Protein AF-A0A0A1FJL4-F1 (afdb_monomer)

Solvent-accessible surface area (backbone atoms only — not comparable to full-atom values): 3789 Å² total; per-residue (Å²): 79,41,67,40,78,43,74,46,93,44,59,43,45,99,83,64,80,45,68,32,38,80,29,39,25,76,33,44,49,83,100,43,65,57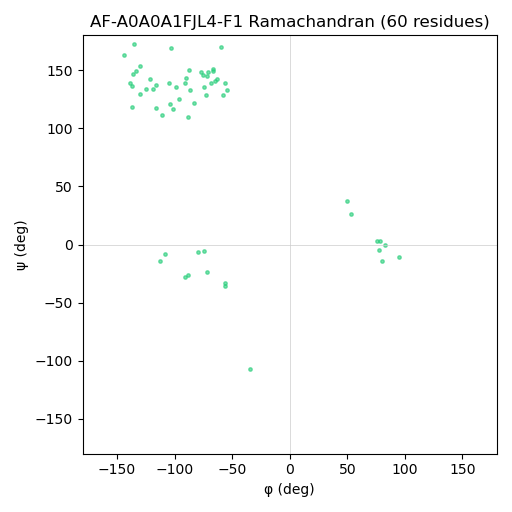,97,90,30,32,36,55,49,60,64,26,35,28,75,63,65,50,60,42,86,65,86,58,92,95,68,80,89,130

Organism: NCBI:txid279058

Radius of gyration: 12.73 Å; Cα contacts (8 Å, |Δi|>4): 113; chains: 1; bounding box: 33×24×29 Å

Nearest PDB structures (foldseek):
  6p20-assembly1_D  TM=8.846E-01  e=9.991E-01  Phikzvirus phiKZ
  4jiv-assembly1_D  TM=7.482E-01  e=4.539E-01  Vibrio cholerae O1 biovar El Tor str. N16961
  4jiw-assembly3_L  TM=6.582E-01  e=2.682E-01  Escherichia coli CFT073
  4ku0-assembly1_D  TM=7.435E-01  e=3.975E+00  Tequatrovirus T4

pLDDT: mean 89.02, std 8.84, range [68.31, 98.0]

Foldseek 3Di:
DFQDKDADPDQAPPVSPFGRGIWTQHDADPPDDDPNHHHADFQGATPRRDTDHDDDPPDDDD

Mean predicted aligned error: 4.65 Å

InterPro domains:
  IPR008727 PAAR motif [PF05488] (2-54)

Sequence (62 aa):
MVDDLVSCPLFYDEARTKPHGINRIIEGIEGYTDNGRKMVVNGCHSECGCVVISQSPGMTIA

Structure (mmCIF, N/CA/C/O backbone):
data_AF-A0A0A1FJL4-F1
#
_entry.id   AF-A0A0A1FJL4-F1
#
loop_
_atom_site.group_PDB
_atom_site.id
_atom_site.type_symbol
_atom_site.label_atom_id
_atom_site.label_alt_id
_atom_site.label_comp_id
_atom_site.label_asym_id
_atom_site.label_entity_id
_atom_site.label_seq_id
_atom_site.pdbx_PDB_ins_code
_atom_site.Cartn_x
_atom_site.Cartn_y
_atom_site.Cartn_z
_atom_site.occupancy
_atom_site.B_iso_or_equiv
_atom_site.auth_seq_id
_atom_site.auth_comp_id
_atom_site.auth_asym_id
_atom_site.auth_atom_id
_atom_site.pdbx_PDB_model_num
ATOM 1 N N . MET A 1 1 ? -7.970 -2.112 0.026 1.00 96.00 1 MET A N 1
ATOM 2 C CA . MET A 1 1 ? -7.875 -3.105 1.118 1.00 96.00 1 MET A CA 1
ATOM 3 C C . MET A 1 1 ? -6.597 -3.914 0.951 1.00 96.00 1 MET A C 1
ATOM 5 O O . MET A 1 1 ? -6.080 -3.977 -0.161 1.00 96.00 1 MET A O 1
ATOM 9 N N . VAL A 1 2 ? -6.063 -4.500 2.028 1.00 97.69 2 VAL A N 1
ATOM 10 C CA . VAL A 1 2 ? -4.903 -5.413 1.937 1.00 97.69 2 VAL A CA 1
ATOM 11 C C . VAL A 1 2 ? -5.226 -6.549 0.969 1.00 97.69 2 VAL A C 1
ATOM 13 O O . VAL A 1 2 ? -6.355 -7.028 0.981 1.00 97.69 2 VAL A O 1
ATOM 16 N N . ASP A 1 3 ? -4.268 -6.943 0.131 1.00 97.12 3 ASP A N 1
ATOM 17 C CA . ASP A 1 3 ? -4.353 -7.863 -1.018 1.00 97.12 3 ASP A CA 1
ATOM 18 C C . ASP A 1 3 ? -4.963 -7.297 -2.312 1.00 97.12 3 ASP A C 1
ATOM 20 O O . ASP A 1 3 ? -4.950 -7.984 -3.336 1.00 97.12 3 ASP A O 1
ATOM 24 N N . ASP A 1 4 ? -5.463 -6.054 -2.322 1.00 97.25 4 ASP A N 1
ATOM 25 C CA . ASP A 1 4 ? -5.839 -5.416 -3.591 1.00 97.25 4 ASP A CA 1
ATOM 26 C C . ASP A 1 4 ? -4.596 -5.162 -4.454 1.00 97.25 4 ASP A C 1
ATOM 28 O O . ASP A 1 4 ? -3.489 -4.949 -3.949 1.00 97.25 4 ASP A O 1
ATOM 32 N N . LEU A 1 5 ? -4.797 -5.174 -5.773 1.00 95.81 5 LEU A N 1
ATOM 33 C CA . LEU A 1 5 ? -3.742 -4.923 -6.747 1.00 95.81 5 LEU A CA 1
ATOM 34 C C . LEU A 1 5 ? -3.602 -3.424 -7.014 1.00 95.81 5 LEU A C 1
ATOM 36 O O . LEU A 1 5 ? -4.584 -2.734 -7.293 1.00 95.81 5 LEU A O 1
ATOM 40 N N . VAL A 1 6 ? -2.365 -2.939 -6.998 1.00 92.94 6 VAL A N 1
ATOM 41 C CA . VAL A 1 6 ? -1.995 -1.581 -7.389 1.00 92.94 6 VAL A CA 1
ATOM 42 C C . VAL A 1 6 ? -1.029 -1.631 -8.565 1.00 92.94 6 VAL A C 1
ATOM 44 O O . VAL A 1 6 ? -0.075 -2.409 -8.571 1.00 92.94 6 VAL A O 1
ATOM 47 N N . SER A 1 7 ? -1.285 -0.796 -9.571 1.00 92.38 7 SER A N 1
ATOM 48 C CA . SER A 1 7 ? -0.346 -0.567 -10.667 1.00 92.38 7 SER A CA 1
ATOM 49 C C . SER A 1 7 ? 0.59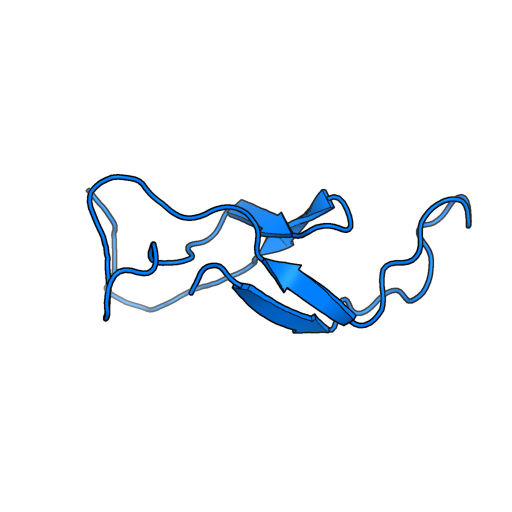2 0.563 -10.264 1.00 92.38 7 SER A C 1
ATOM 51 O O . SER A 1 7 ? 0.159 1.716 -10.194 1.00 92.38 7 SER A O 1
ATOM 53 N N . CYS A 1 8 ? 1.865 0.272 -10.003 1.00 88.81 8 CYS A N 1
ATOM 54 C CA . CYS A 1 8 ? 2.832 1.348 -9.833 1.00 88.81 8 CYS A CA 1
ATOM 55 C C . CYS A 1 8 ? 3.181 1.948 -11.206 1.00 88.81 8 CYS A C 1
ATOM 57 O O . CYS A 1 8 ? 3.208 1.237 -12.213 1.00 88.81 8 CYS A O 1
ATOM 59 N N . PRO A 1 9 ? 3.444 3.263 -11.268 1.00 81.56 9 PRO A N 1
ATOM 60 C CA . PRO A 1 9 ? 3.700 3.957 -12.531 1.00 81.56 9 PRO A CA 1
ATOM 61 C C . PRO A 1 9 ? 5.062 3.609 -13.148 1.00 81.56 9 PRO A C 1
ATOM 63 O O . PRO A 1 9 ? 5.255 3.749 -14.353 1.00 81.56 9 PRO A O 1
ATOM 66 N N . LEU A 1 10 ? 6.011 3.162 -12.326 1.00 78.12 10 LEU A N 1
ATOM 67 C CA . LEU A 1 10 ? 7.301 2.659 -12.775 1.00 78.12 10 LEU A CA 1
ATOM 68 C C . LEU A 1 10 ? 7.186 1.146 -12.984 1.00 78.12 10 LEU A C 1
ATOM 70 O O . LEU A 1 10 ? 6.561 0.464 -12.184 1.00 78.12 10 LEU A O 1
ATOM 74 N N . PHE A 1 11 ? 7.777 0.604 -14.049 1.00 72.88 11 PHE A N 1
ATOM 75 C CA . PHE A 1 11 ? 7.850 -0.855 -14.240 1.00 72.88 11 PHE A CA 1
ATOM 76 C C . PHE A 1 11 ? 9.090 -1.459 -13.575 1.00 72.88 11 PHE A C 1
ATOM 78 O O . PHE A 1 11 ? 9.061 -2.613 -13.151 1.00 72.88 11 PHE A O 1
ATOM 85 N N . TYR A 1 12 ? 10.135 -0.648 -13.429 1.00 72.25 12 TYR A N 1
ATOM 86 C CA . TYR A 1 12 ? 11.371 -0.944 -12.722 1.00 72.25 12 TYR A CA 1
ATOM 87 C C . TYR A 1 12 ? 11.740 0.275 -11.869 1.00 72.25 12 TYR A C 1
ATOM 89 O O . TYR A 1 12 ? 11.465 1.401 -12.292 1.00 72.25 12 TYR A O 1
ATOM 97 N N . ASP A 1 13 ? 12.349 0.069 -10.703 1.00 75.31 13 ASP A N 1
ATOM 98 C CA . ASP A 1 13 ? 12.992 1.158 -9.951 1.00 75.31 13 ASP A CA 1
ATOM 99 C C . ASP A 1 13 ? 14.111 1.831 -10.773 1.00 75.31 13 ASP A C 1
ATOM 101 O O . ASP A 1 13 ? 14.525 1.348 -11.830 1.00 75.31 13 ASP A O 1
ATOM 105 N N . GLU A 1 14 ? 14.624 2.966 -10.289 1.00 73.62 14 GLU A N 1
ATOM 106 C CA . GLU A 1 14 ? 15.696 3.715 -10.966 1.00 73.62 14 GLU A CA 1
ATOM 107 C C . GLU A 1 14 ? 16.945 2.854 -11.221 1.00 73.62 14 GLU A C 1
ATOM 109 O O . GLU A 1 14 ? 17.582 2.967 -12.268 1.00 73.62 14 GLU A O 1
ATOM 114 N N . ALA A 1 15 ? 17.255 1.945 -10.292 1.00 80.06 15 ALA A N 1
ATOM 115 C CA . ALA A 1 15 ? 18.368 1.005 -10.392 1.00 80.06 15 ALA A CA 1
ATOM 116 C C . ALA A 1 15 ? 18.075 -0.218 -11.288 1.00 80.06 15 ALA A C 1
ATOM 118 O O . ALA A 1 15 ? 18.975 -1.017 -11.549 1.00 80.06 15 ALA A O 1
ATOM 119 N N . ARG A 1 16 ? 16.838 -0.374 -11.775 1.00 72.44 16 ARG A N 1
ATOM 120 C CA . ARG A 1 16 ? 16.317 -1.553 -12.492 1.00 72.44 16 ARG A CA 1
ATOM 121 C C . ARG A 1 16 ? 16.494 -2.887 -11.763 1.00 72.44 16 ARG A C 1
ATOM 123 O O . ARG A 1 16 ? 16.550 -3.944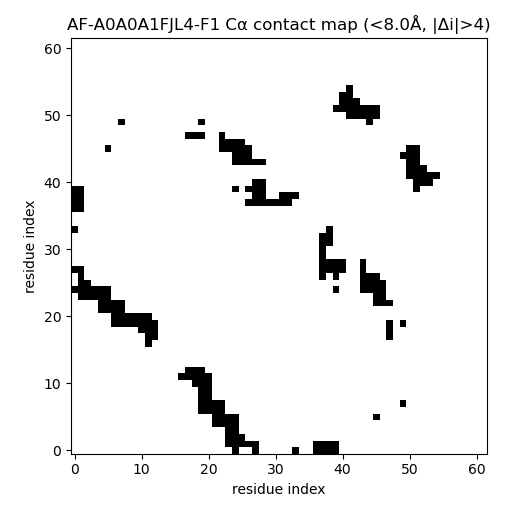 -12.388 1.00 72.44 16 ARG A O 1
ATOM 130 N N . THR A 1 17 ? 16.571 -2.841 -10.445 1.00 75.88 17 THR A N 1
ATOM 131 C CA . THR A 1 17 ? 16.753 -3.979 -9.552 1.00 75.88 17 THR A CA 1
ATOM 132 C C . THR A 1 17 ? 15.445 -4.588 -9.076 1.00 75.88 17 THR A C 1
ATOM 134 O O . THR A 1 17 ? 15.409 -5.789 -8.806 1.00 75.88 17 THR A O 1
ATOM 137 N N . LYS A 1 18 ? 14.367 -3.802 -8.988 1.00 71.50 18 LYS A N 1
ATOM 138 C CA . LYS A 1 18 ? 13.078 -4.278 -8.479 1.00 71.50 18 LYS A CA 1
ATOM 139 C C . LYS A 1 18 ? 11.953 -4.024 -9.484 1.00 71.50 18 LYS A C 1
ATOM 141 O O . LYS A 1 18 ? 11.859 -2.921 -10.020 1.00 71.50 18 LYS A O 1
ATOM 146 N N . PRO A 1 19 ? 11.085 -5.012 -9.757 1.00 72.62 19 PRO A N 1
ATOM 147 C CA . PRO A 1 19 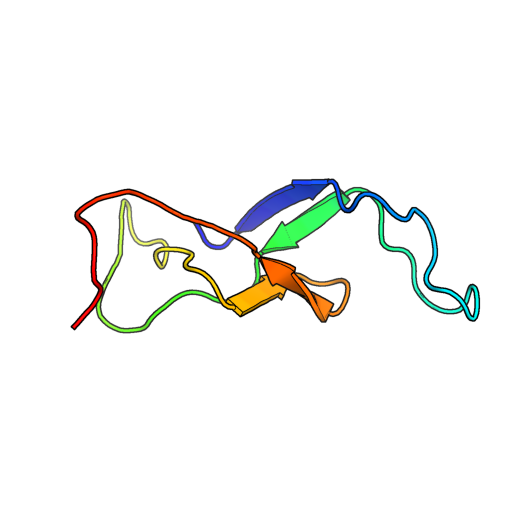? 9.892 -4.799 -10.565 1.00 72.62 19 PRO A CA 1
ATOM 148 C C . PRO A 1 19 ? 8.832 -4.028 -9.765 1.00 72.62 19 PRO A C 1
ATOM 150 O O . PRO A 1 19 ? 8.562 -4.339 -8.607 1.00 72.62 19 PRO A O 1
ATOM 153 N N . HIS A 1 20 ? 8.218 -3.029 -10.396 1.00 82.38 20 HIS A N 1
ATOM 154 C CA . HIS A 1 20 ? 7.203 -2.165 -9.783 1.00 82.38 20 HIS A CA 1
ATOM 155 C C . HIS A 1 20 ? 5.797 -2.354 -10.379 1.00 82.38 20 HIS A C 1
ATOM 157 O O . HIS A 1 20 ? 4.853 -1.970 -9.714 1.00 82.38 20 HIS A O 1
ATOM 163 N N . GLY A 1 21 ? 5.634 -3.010 -11.538 1.00 87.94 21 GLY A N 1
ATOM 1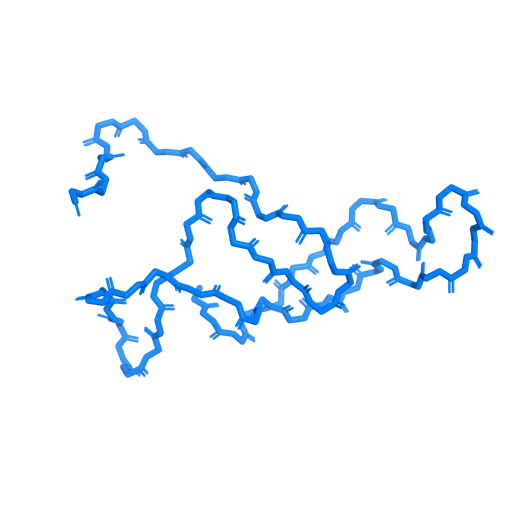64 C CA . GLY A 1 21 ? 4.371 -3.176 -12.294 1.00 87.94 21 GLY A CA 1
ATOM 165 C C . GLY A 1 21 ? 3.057 -3.315 -11.495 1.00 87.94 21 GLY A C 1
ATOM 166 O O . GLY A 1 21 ? 2.523 -2.329 -10.999 1.00 87.94 21 GLY A O 1
ATOM 167 N N . ILE A 1 22 ? 2.466 -4.514 -11.441 1.00 92.44 22 ILE A N 1
ATOM 168 C CA . ILE A 1 22 ? 1.242 -4.772 -10.658 1.00 92.44 22 ILE A CA 1
ATOM 169 C C . ILE A 1 22 ? 1.640 -5.525 -9.391 1.00 92.44 22 ILE A C 1
ATOM 171 O O . ILE A 1 22 ? 2.207 -6.611 -9.487 1.00 92.44 22 ILE A O 1
ATOM 175 N N . ASN A 1 23 ? 1.336 -4.960 -8.223 1.00 93.00 23 ASN A N 1
ATOM 176 C CA . ASN A 1 23 ? 1.712 -5.511 -6.919 1.00 93.00 23 ASN A CA 1
ATOM 177 C C . ASN A 1 23 ? 0.517 -5.582 -5.979 1.00 93.00 23 ASN A C 1
ATOM 179 O O . ASN A 1 23 ? -0.401 -4.766 -6.084 1.00 93.00 23 ASN A O 1
ATOM 183 N N . ARG A 1 24 ? 0.548 -6.508 -5.018 1.00 96.31 24 ARG A N 1
ATOM 184 C CA . ARG A 1 24 ? -0.414 -6.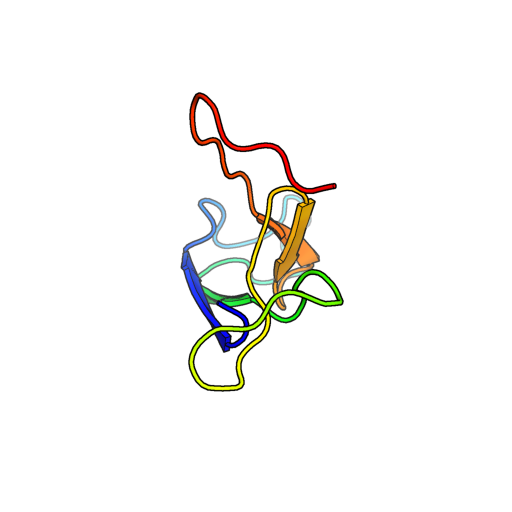490 -3.912 1.00 96.31 24 ARG A CA 1
ATOM 185 C C . ARG A 1 24 ? -0.039 -5.430 -2.887 1.00 96.31 24 ARG A C 1
ATOM 187 O O . ARG A 1 24 ? 1.139 -5.152 -2.649 1.00 96.31 24 ARG A O 1
ATOM 194 N N . ILE A 1 25 ? -1.054 -4.864 -2.251 1.00 97.19 25 ILE A N 1
ATOM 195 C CA . ILE A 1 25 ? -0.896 -4.040 -1.054 1.00 97.19 25 ILE A CA 1
ATOM 196 C C . ILE A 1 25 ? -0.809 -4.977 0.152 1.00 97.19 25 ILE A C 1
ATOM 198 O O . ILE A 1 25 ? -1.728 -5.760 0.377 1.00 97.19 25 ILE A O 1
ATOM 202 N N . ILE A 1 26 ? 0.280 -4.914 0.917 1.00 97.62 26 ILE A N 1
ATOM 203 C CA . ILE A 1 26 ? 0.579 -5.883 1.992 1.00 97.62 26 ILE A CA 1
ATOM 204 C C . ILE A 1 26 ? 0.414 -5.304 3.392 1.00 97.62 26 ILE A C 1
ATOM 206 O O . ILE A 1 26 ? 0.481 -6.030 4.380 1.00 97.62 26 ILE A O 1
ATOM 210 N N . GLU A 1 27 ? 0.196 -3.998 3.483 1.00 98.00 27 GLU A N 1
ATOM 211 C CA . GLU A 1 27 ? 0.031 -3.293 4.742 1.00 98.00 27 GLU A CA 1
ATOM 212 C C . GLU A 1 27 ? -1.323 -2.591 4.789 1.00 98.00 27 GLU A C 1
ATOM 214 O O . GLU A 1 27 ? -1.805 -2.045 3.795 1.00 98.00 27 GLU A O 1
ATOM 219 N N . GLY A 1 28 ? -1.932 -2.602 5.967 1.00 96.81 28 GLY A N 1
ATOM 220 C CA . GLY A 1 28 ? -3.145 -1.865 6.273 1.00 96.81 28 GLY A CA 1
ATOM 221 C C . GLY A 1 28 ? -3.089 -1.359 7.707 1.00 96.81 28 GLY A C 1
ATOM 222 O O . GLY A 1 28 ? -2.288 -1.839 8.509 1.00 96.81 28 GLY A O 1
ATOM 223 N N . ILE A 1 29 ? -3.942 -0.394 8.026 1.00 95.56 29 ILE A N 1
ATOM 224 C CA . ILE A 1 29 ? -4.002 0.193 9.364 1.00 95.56 29 ILE A CA 1
ATOM 225 C C . ILE A 1 29 ? -4.609 -0.789 10.377 1.00 95.56 29 ILE A C 1
ATOM 227 O O . ILE A 1 29 ? -5.512 -1.567 10.057 1.00 95.56 29 ILE A O 1
ATOM 231 N N . GLU A 1 30 ? -4.113 -0.756 11.613 1.00 94.25 30 GLU A N 1
ATOM 232 C CA . GLU A 1 30 ? -4.681 -1.534 12.714 1.00 94.25 30 GLU A CA 1
ATOM 233 C C . GLU A 1 30 ? -6.045 -0.985 13.144 1.00 94.25 30 GLU A C 1
ATOM 235 O O . GLU A 1 30 ? -6.308 0.211 13.063 1.00 94.25 30 GLU A O 1
ATOM 240 N N . GLY A 1 31 ? -6.928 -1.866 13.619 1.00 94.00 31 GLY A N 1
ATOM 241 C CA . GLY A 1 31 ? -8.233 -1.481 14.171 1.00 94.00 31 GLY A CA 1
ATOM 242 C C . GLY A 1 31 ? -9.335 -1.189 13.144 1.00 94.00 31 GLY A C 1
ATOM 243 O O . GLY A 1 31 ? -10.505 -1.200 13.519 1.00 94.00 31 GLY A O 1
ATOM 244 N N . TYR A 1 32 ? -9.008 -1.020 11.858 1.00 94.06 32 TYR A N 1
ATOM 245 C CA . TYR A 1 32 ? -9.995 -0.800 10.795 1.00 94.06 32 TYR A CA 1
ATOM 246 C C . TYR A 1 32 ? -9.970 -1.947 9.787 1.00 94.06 32 TYR A C 1
ATOM 248 O O . TYR A 1 32 ? -8.975 -2.183 9.096 1.00 94.06 32 TYR A O 1
ATOM 256 N N . THR A 1 33 ? -11.091 -2.659 9.684 1.00 96.38 33 THR A N 1
ATOM 257 C CA . THR A 1 33 ? -11.259 -3.762 8.734 1.00 96.38 33 THR A CA 1
ATOM 258 C C . THR A 1 33 ? -12.592 -3.657 8.009 1.00 96.38 33 THR A C 1
ATOM 260 O O . THR A 1 33 ? -13.573 -3.172 8.568 1.00 96.38 33 THR A O 1
ATOM 263 N N . ASP A 1 34 ? -12.620 -4.140 6.773 1.00 94.62 34 ASP A N 1
ATOM 264 C CA . ASP A 1 34 ? -13.831 -4.363 5.991 1.00 94.62 34 ASP A CA 1
ATOM 265 C C . ASP A 1 34 ? -13.773 -5.781 5.423 1.00 94.62 34 ASP A C 1
ATOM 267 O O . ASP A 1 34 ? -12.749 -6.195 4.875 1.00 94.62 34 ASP A O 1
ATOM 271 N N . ASN A 1 35 ? -14.845 -6.555 5.601 1.00 94.94 35 ASN A N 1
ATOM 272 C CA . ASN A 1 35 ? -14.905 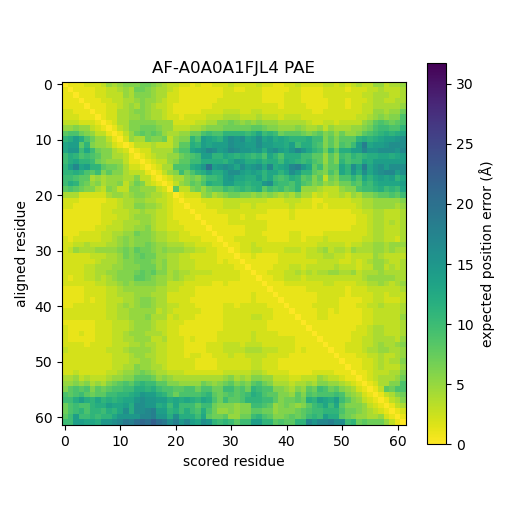-7.958 5.176 1.00 94.94 35 ASN A CA 1
ATOM 273 C C . ASN A 1 35 ? -13.691 -8.802 5.636 1.00 94.94 35 ASN A C 1
ATOM 275 O O . ASN A 1 35 ? -13.184 -9.646 4.901 1.00 94.94 35 ASN A O 1
ATOM 279 N N . GLY A 1 36 ? -13.194 -8.545 6.854 1.00 95.50 36 GLY A N 1
ATOM 280 C CA . GLY A 1 36 ? -12.042 -9.246 7.438 1.00 95.50 36 GLY A CA 1
ATOM 281 C C . GLY A 1 36 ? -10.674 -8.833 6.881 1.00 95.50 36 GLY A C 1
ATOM 282 O O . GLY A 1 36 ? -9.658 -9.385 7.299 1.00 95.50 36 GLY A O 1
ATOM 283 N N . ARG A 1 37 ? -10.617 -7.854 5.973 1.00 97.56 37 ARG A N 1
ATOM 284 C CA . ARG A 1 37 ? -9.378 -7.324 5.390 1.00 97.56 37 ARG A CA 1
ATOM 285 C C . ARG A 1 37 ? -9.068 -5.965 5.999 1.00 97.56 37 ARG A C 1
ATOM 287 O O . ARG A 1 37 ? -9.968 -5.146 6.177 1.00 97.56 37 ARG A O 1
ATOM 294 N N . LYS A 1 38 ? -7.796 -5.703 6.308 1.00 97.50 38 LYS A N 1
ATOM 295 C CA . LYS A 1 38 ? -7.380 -4.399 6.842 1.00 97.50 38 LYS A CA 1
ATOM 296 C C . LYS A 1 38 ? -7.586 -3.297 5.805 1.00 97.50 38 LYS A C 1
ATOM 298 O O . LYS A 1 38 ? -7.329 -3.486 4.607 1.00 97.50 38 LYS A O 1
ATOM 303 N N . MET A 1 39 ? -8.037 -2.143 6.286 1.00 96.06 39 MET A N 1
ATOM 304 C CA . MET A 1 39 ? -8.185 -0.953 5.461 1.00 96.06 39 MET A CA 1
ATOM 305 C C . MET A 1 39 ? -6.807 -0.436 5.041 1.00 96.06 39 MET A C 1
ATOM 307 O O . MET A 1 39 ? -5.864 -0.434 5.828 1.00 96.06 39 MET A O 1
ATOM 311 N N . VAL A 1 40 ? -6.686 -0.013 3.785 1.00 96.25 40 VAL A N 1
ATOM 312 C CA . VAL A 1 40 ? -5.449 0.569 3.244 1.00 96.25 40 VAL A CA 1
ATOM 313 C C . VAL A 1 40 ? -5.574 2.076 3.273 1.00 96.25 40 VAL A C 1
ATOM 315 O O . VAL A 1 40 ? -6.613 2.616 2.892 1.00 96.25 40 VAL A O 1
ATOM 318 N N . VAL A 1 41 ? -4.510 2.737 3.711 1.00 94.62 41 VAL A N 1
ATOM 319 C CA . VAL A 1 41 ? -4.485 4.177 3.952 1.00 94.62 41 VAL A CA 1
ATOM 320 C C . VAL A 1 41 ? -3.206 4.773 3.372 1.00 94.62 41 VAL A C 1
ATOM 322 O O . VAL A 1 41 ? -2.318 4.051 2.908 1.00 94.62 41 VAL A O 1
ATOM 325 N N . ASN A 1 42 ? -3.108 6.100 3.385 1.00 94.19 42 ASN A N 1
ATOM 326 C CA . ASN A 1 42 ? -1.924 6.789 2.893 1.00 94.19 42 ASN A CA 1
ATOM 327 C C . ASN A 1 42 ? -0.673 6.322 3.654 1.00 94.19 42 ASN A C 1
ATOM 329 O O . ASN A 1 42 ? -0.649 6.375 4.881 1.00 94.19 42 ASN A O 1
ATOM 333 N N . GLY A 1 43 ? 0.366 5.919 2.925 1.00 94.81 43 GLY A N 1
ATOM 334 C CA . GLY A 1 43 ? 1.626 5.437 3.494 1.00 94.81 43 GLY A CA 1
ATOM 335 C C . GLY A 1 43 ? 1.740 3.916 3.636 1.00 94.81 43 GLY A C 1
ATOM 336 O O . GLY A 1 43 ? 2.846 3.440 3.860 1.00 94.81 43 GLY A O 1
ATOM 337 N N . CYS A 1 44 ? 0.660 3.147 3.453 1.00 96.69 44 CYS A N 1
ATOM 338 C CA . CYS A 1 44 ? 0.736 1.682 3.463 1.00 96.69 44 CYS A CA 1
ATOM 339 C C . CYS A 1 44 ? 1.607 1.146 2.318 1.00 96.69 44 CYS A C 1
ATOM 341 O O . CYS A 1 44 ? 1.542 1.649 1.196 1.00 96.69 44 CYS A O 1
ATOM 343 N N . HIS A 1 45 ? 2.369 0.086 2.570 1.00 96.56 45 HIS A N 1
ATOM 344 C CA . HIS A 1 45 ? 3.274 -0.509 1.592 1.00 96.56 45 HIS A CA 1
ATOM 345 C C . HIS A 1 45 ? 2.623 -1.574 0.694 1.00 96.56 45 HIS A C 1
ATOM 347 O O . HIS A 1 45 ? 1.716 -2.322 1.073 1.00 96.56 45 HIS A O 1
ATOM 353 N N . SER A 1 46 ? 3.165 -1.669 -0.518 1.00 95.62 46 SER A N 1
ATOM 354 C CA . SER A 1 46 ? 2.951 -2.756 -1.480 1.00 95.62 46 SER A CA 1
ATOM 355 C C . SER A 1 46 ? 4.145 -3.718 -1.519 1.00 95.62 46 SER A C 1
ATOM 357 O O . SER A 1 46 ? 5.207 -3.413 -0.977 1.00 95.62 46 SER A O 1
ATOM 359 N N . GLU A 1 47 ? 4.013 -4.872 -2.180 1.00 94.81 47 GLU A N 1
ATOM 360 C CA . GLU A 1 47 ? 5.095 -5.872 -2.322 1.00 94.81 47 GLU A CA 1
ATOM 361 C C . GLU A 1 47 ? 6.374 -5.286 -2.955 1.00 94.81 47 GLU A C 1
ATOM 363 O O . GLU A 1 47 ? 7.505 -5.636 -2.584 1.00 94.81 47 GLU A O 1
ATOM 368 N N . CYS A 1 48 ? 6.228 -4.318 -3.867 1.00 91.88 48 CYS A N 1
ATOM 369 C CA . CYS A 1 48 ? 7.369 -3.620 -4.454 1.00 91.88 48 CYS A CA 1
ATOM 370 C C . CYS A 1 48 ? 8.019 -2.604 -3.499 1.00 91.88 48 CYS A C 1
ATOM 372 O O . CYS A 1 48 ? 9.114 -2.125 -3.774 1.00 91.88 48 CYS A O 1
ATOM 374 N N . GLY A 1 49 ? 7.455 -2.362 -2.316 1.00 91.56 49 GLY A N 1
ATOM 375 C CA . GLY A 1 49 ? 7.965 -1.409 -1.328 1.00 91.56 49 GLY A CA 1
ATOM 376 C C . GLY A 1 49 ? 7.545 0.037 -1.598 1.00 91.56 49 GLY A C 1
ATOM 377 O O . GLY A 1 49 ? 7.881 0.915 -0.811 1.00 91.56 49 GLY A O 1
ATOM 378 N N . CYS A 1 50 ? 6.790 0.303 -2.670 1.00 92.38 50 CYS A N 1
ATOM 379 C CA . CYS A 1 50 ? 6.131 1.593 -2.841 1.00 92.38 50 CYS A CA 1
ATOM 380 C C . CYS A 1 50 ? 5.041 1.790 -1.791 1.00 92.38 50 CYS A C 1
ATOM 382 O O . CYS A 1 50 ? 4.356 0.837 -1.406 1.00 92.38 50 CYS A O 1
ATOM 384 N N . VAL A 1 51 ? 4.836 3.053 -1.427 1.00 94.38 51 VAL A N 1
ATOM 385 C CA . VAL A 1 51 ? 3.747 3.488 -0.557 1.00 94.38 51 VAL A CA 1
ATOM 386 C C . VAL A 1 51 ? 2.505 3.856 -1.367 1.00 94.38 51 VAL A C 1
ATOM 388 O O . VAL A 1 51 ? 2.594 4.436 -2.452 1.00 94.38 51 VAL A O 1
ATOM 391 N N . VAL A 1 52 ? 1.334 3.537 -0.826 1.00 94.38 52 VAL A N 1
ATOM 392 C CA . VAL A 1 52 ? 0.037 3.964 -1.350 1.00 94.38 52 VAL A CA 1
ATOM 393 C C . VAL A 1 52 ? -0.148 5.450 -1.063 1.00 94.38 52 VAL A C 1
ATOM 395 O O . VAL A 1 52 ? -0.028 5.894 0.078 1.00 94.38 52 VAL A O 1
ATOM 398 N N . ILE A 1 53 ? -0.482 6.212 -2.103 1.00 92.12 53 ILE A N 1
ATOM 399 C CA . ILE A 1 53 ? -0.881 7.615 -1.988 1.00 92.12 53 ILE A CA 1
ATOM 400 C C . ILE A 1 53 ? -2.402 7.658 -2.084 1.00 92.12 53 ILE A C 1
ATOM 402 O O . ILE A 1 53 ? -2.976 7.295 -3.110 1.00 92.12 53 ILE A O 1
ATOM 406 N N . SER A 1 54 ? -3.062 8.093 -1.015 1.00 88.31 54 SER A N 1
ATOM 407 C CA . SER A 1 54 ? -4.520 8.216 -0.976 1.00 88.31 54 SER A CA 1
ATOM 408 C C . SER A 1 54 ? -4.923 9.500 -0.272 1.00 88.31 54 SER A C 1
ATOM 410 O O . SER A 1 54 ? -4.361 9.835 0.768 1.00 88.31 54 SER A O 1
ATOM 412 N N . GLN A 1 55 ? -5.933 10.188 -0.793 1.00 84.81 55 GLN A N 1
ATOM 413 C CA . GLN A 1 55 ? -6.519 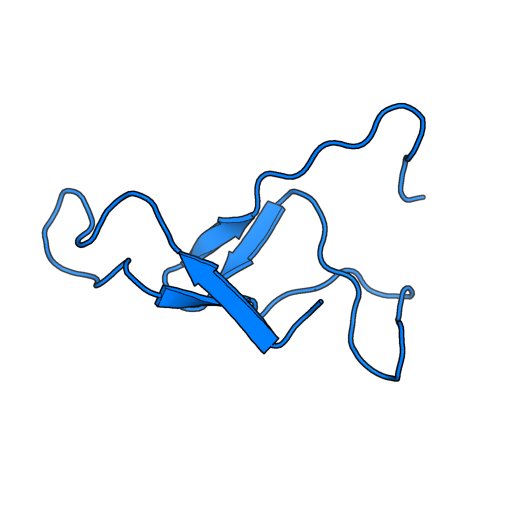11.361 -0.154 1.00 84.81 55 GLN A CA 1
ATOM 414 C C . GLN A 1 55 ? -8.039 11.285 -0.269 1.00 84.81 55 GLN A C 1
ATOM 416 O O . GLN A 1 55 ? -8.567 10.971 -1.332 1.00 84.81 55 GLN A O 1
ATOM 421 N N . SER A 1 56 ? -8.734 11.592 0.824 1.00 83.81 56 SER A N 1
ATOM 422 C CA . SER A 1 56 ? -10.182 11.776 0.834 1.00 83.81 56 SER A CA 1
ATOM 423 C C . SER A 1 56 ? -10.507 13.005 1.680 1.00 83.81 56 SER A C 1
ATOM 425 O O . SER A 1 56 ? -10.192 13.008 2.873 1.00 83.81 56 SER A O 1
ATOM 427 N N . PRO A 1 57 ? -11.121 14.055 1.107 1.00 82.88 57 PRO A N 1
ATOM 428 C CA . PRO A 1 57 ? -11.548 15.215 1.877 1.00 82.88 57 PRO A CA 1
ATOM 429 C C . PRO A 1 57 ? -12.453 14.800 3.044 1.00 82.88 57 PRO A C 1
ATOM 431 O O . PRO A 1 57 ? -13.380 14.014 2.864 1.00 82.88 57 PRO A O 1
ATOM 434 N N . GLY A 1 58 ? -12.177 15.324 4.241 1.00 79.25 58 GLY A N 1
ATOM 435 C CA . GLY A 1 58 ? -1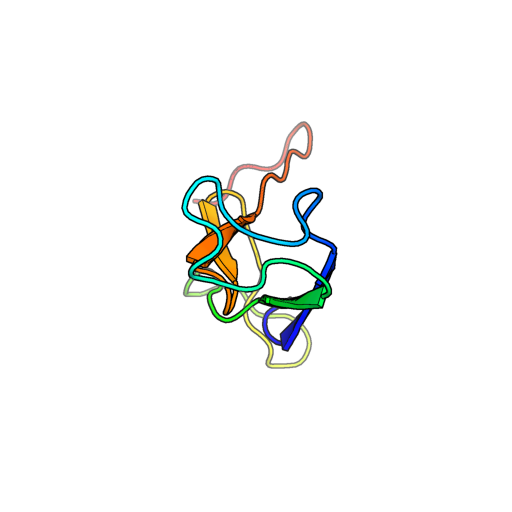2.999 15.096 5.435 1.00 79.25 58 GLY A CA 1
ATOM 436 C C . GLY A 1 58 ? -12.808 13.748 6.139 1.00 79.25 58 GLY A C 1
ATOM 437 O O . GLY A 1 58 ? -13.501 13.499 7.121 1.00 79.25 58 GLY A O 1
ATOM 438 N N . MET A 1 59 ? -11.879 12.897 5.689 1.00 79.19 59 MET A N 1
ATOM 439 C CA . MET A 1 59 ? -11.577 11.627 6.352 1.00 79.19 59 MET A CA 1
ATOM 440 C C . MET A 1 59 ? -10.188 11.678 6.999 1.00 79.19 59 MET A C 1
ATOM 442 O O . MET A 1 59 ? -9.174 11.693 6.304 1.00 79.19 59 MET A O 1
ATOM 446 N N . THR A 1 60 ? -10.155 11.673 8.331 1.00 77.31 60 THR A N 1
ATOM 447 C CA . THR A 1 60 ? -8.941 11.493 9.140 1.00 77.31 60 THR A CA 1
ATOM 448 C C . THR A 1 60 ? -9.091 10.207 9.930 1.00 77.31 60 THR A C 1
ATOM 450 O O . THR A 1 60 ? -10.164 9.935 10.469 1.00 77.31 60 THR A O 1
ATOM 453 N N . ILE A 1 61 ? -8.024 9.420 9.993 1.00 78.50 61 ILE A N 1
ATOM 454 C CA . ILE A 1 61 ? -7.998 8.188 10.776 1.00 78.50 61 ILE A CA 1
ATOM 455 C C . ILE A 1 61 ? -7.361 8.530 12.120 1.00 78.50 61 ILE A C 1
ATOM 457 O O . ILE A 1 61 ? -6.307 9.168 12.143 1.00 78.50 61 ILE A O 1
ATOM 461 N N . ALA A 1 62 ? -8.075 8.211 13.198 1.00 68.31 62 ALA A N 1
ATOM 462 C CA . ALA A 1 62 ? -7.722 8.555 14.575 1.00 68.31 62 ALA A CA 1
ATOM 463 C C . ALA A 1 62 ? -6.771 7.533 15.200 1.00 68.31 62 ALA A C 1
ATOM 465 O O . ALA A 1 62 ? -6.921 6.332 14.866 1.00 68.31 62 ALA A O 1
#

Secondary structure (DSSP, 8-state):
-TT-EEE-S-SB-TTS-SB-SEEEB----TT-EETTEEPP-TTPBBTTSPBPP---TT----